Protein AF-A0AA35S3M1-F1 (afdb_monomer)

Structure (mmCIF, N/CA/C/O backbone):
data_AF-A0AA35S3M1-F1
#
_entry.id   AF-A0AA35S3M1-F1
#
loop_
_atom_site.group_PDB
_atom_site.id
_atom_site.type_symbol
_atom_site.label_atom_id
_atom_site.label_alt_id
_atom_site.label_comp_id
_atom_site.label_asym_id
_atom_site.label_entity_id
_atom_site.label_seq_id
_atom_site.pdbx_PDB_ins_code
_atom_site.Cartn_x
_atom_site.Cartn_y
_atom_site.Cartn_z
_atom_site.occupancy
_atom_site.B_iso_or_equiv
_atom_site.auth_seq_id
_atom_site.auth_comp_id
_atom_site.auth_asym_id
_atom_site.auth_atom_id
_atom_site.pdbx_PDB_model_num
ATOM 1 N N . SER A 1 1 ? 4.297 14.036 10.560 1.00 33.19 1 SER A N 1
ATOM 2 C CA . SER A 1 1 ? 2.896 13.603 10.754 1.00 33.19 1 SER A CA 1
ATOM 3 C C . SER A 1 1 ? 2.841 12.096 10.562 1.00 33.19 1 SER A C 1
ATOM 5 O O . SER A 1 1 ? 3.487 11.647 9.620 1.00 33.19 1 SER A O 1
ATOM 7 N N . PRO A 1 2 ? 2.230 11.291 11.452 1.00 41.12 2 PRO A N 1
ATOM 8 C CA . PRO A 1 2 ? 2.279 9.837 11.318 1.00 41.12 2 PRO A CA 1
ATOM 9 C C . PRO A 1 2 ? 1.368 9.364 10.171 1.00 41.12 2 PRO A C 1
ATOM 11 O O . PRO A 1 2 ? 0.464 10.105 9.782 1.00 41.12 2 PRO A O 1
ATOM 14 N N . PRO A 1 3 ? 1.633 8.170 9.617 1.00 51.25 3 PRO A N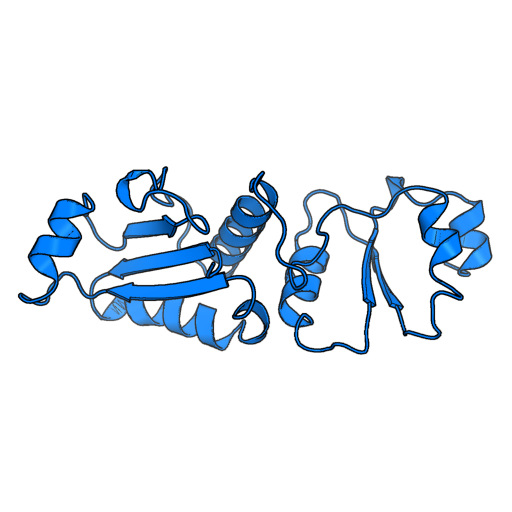 1
ATOM 15 C CA . PRO A 1 3 ? 1.020 7.699 8.385 1.00 51.25 3 PRO A CA 1
ATOM 16 C C . PRO A 1 3 ? -0.376 7.083 8.619 1.00 51.25 3 PRO A C 1
ATOM 18 O O . PRO A 1 3 ? -0.860 7.091 9.752 1.00 51.25 3 PRO A O 1
ATOM 21 N N . LEU A 1 4 ? -1.019 6.585 7.552 1.00 53.34 4 LEU A N 1
ATOM 22 C CA . LEU A 1 4 ? -2.375 6.022 7.567 1.00 53.34 4 LEU A CA 1
ATOM 23 C C . LEU A 1 4 ? -2.518 5.003 8.707 1.00 53.34 4 LEU A C 1
ATOM 25 O O . LEU A 1 4 ? -1.808 3.999 8.731 1.00 53.34 4 LEU A O 1
ATOM 29 N N . LEU A 1 5 ? -3.399 5.279 9.669 1.00 53.22 5 LEU A N 1
ATOM 30 C CA . LEU A 1 5 ? -3.690 4.359 10.766 1.00 53.22 5 LEU A CA 1
ATOM 31 C C . LEU A 1 5 ? -4.930 3.559 10.368 1.00 53.22 5 LEU A C 1
ATOM 33 O O . LEU A 1 5 ? -5.969 4.148 10.090 1.00 53.22 5 LEU A O 1
ATOM 37 N N . SER A 1 6 ? -4.839 2.236 10.305 1.00 53.03 6 SER A N 1
ATOM 38 C CA . SER A 1 6 ? -6.022 1.374 10.245 1.00 53.03 6 SER A CA 1
ATOM 39 C C . SER A 1 6 ? -6.307 0.888 11.659 1.00 53.03 6 SER A C 1
ATOM 41 O O . SER A 1 6 ? -5.460 0.221 12.257 1.00 53.03 6 SER A O 1
ATOM 43 N N . LEU A 1 7 ? -7.455 1.266 12.230 1.00 53.19 7 LEU A N 1
ATOM 44 C CA . LEU A 1 7 ? -7.898 0.729 13.517 1.00 53.19 7 LEU A CA 1
ATOM 45 C C . LEU A 1 7 ? -8.932 -0.368 13.292 1.00 53.19 7 LEU A C 1
ATOM 47 O O . LEU A 1 7 ? -9.955 -0.131 12.648 1.00 53.19 7 LEU A O 1
ATOM 51 N N . SER A 1 8 ? -8.690 -1.538 13.878 1.00 54.09 8 SER A N 1
ATOM 52 C CA . SER A 1 8 ? -9.717 -2.561 14.068 1.00 54.09 8 SER A CA 1
ATOM 53 C C . SER A 1 8 ? -10.300 -2.445 15.470 1.00 54.09 8 SER A C 1
ATOM 55 O O . SER A 1 8 ? -9.601 -2.601 16.473 1.00 54.09 8 SER A O 1
ATOM 57 N N . LEU A 1 9 ? -11.593 -2.153 15.539 1.00 57.59 9 LEU A N 1
ATOM 58 C CA . LEU A 1 9 ? -12.386 -2.112 16.762 1.00 57.59 9 LEU A CA 1
ATOM 59 C C . LEU A 1 9 ? -13.137 -3.453 16.836 1.00 57.59 9 LEU A C 1
ATOM 61 O O . LEU A 1 9 ? -14.126 -3.642 16.124 1.00 57.59 9 LEU A O 1
ATOM 65 N N . SER A 1 10 ? -12.632 -4.434 17.596 1.00 52.94 10 SER A N 1
ATOM 66 C CA . SER A 1 10 ? -13.141 -5.823 17.563 1.00 52.94 10 SER A CA 1
ATOM 67 C C . SER A 1 10 ? -13.071 -6.540 18.920 1.00 52.94 10 SER A C 1
ATOM 69 O O . SER A 1 10 ? -12.178 -6.216 19.703 1.00 52.94 10 SER A O 1
ATOM 71 N N . PRO A 1 11 ? -13.948 -7.529 19.203 1.00 51.00 11 PRO A N 1
ATOM 72 C CA . PRO A 1 11 ? -13.827 -8.402 20.365 1.00 51.00 11 PRO A CA 1
ATOM 73 C C . PRO A 1 11 ? -12.602 -9.330 20.235 1.00 51.00 11 PRO A C 1
ATOM 75 O O . PRO A 1 11 ? -12.107 -9.553 19.125 1.00 51.00 11 PRO A O 1
ATOM 78 N N . PRO A 1 12 ? -12.150 -9.945 21.344 1.00 48.75 12 PRO A N 1
ATOM 79 C CA . PRO A 1 12 ? -10.880 -10.674 21.433 1.00 48.75 12 PRO A CA 1
ATOM 80 C C . PRO A 1 12 ? -10.550 -11.679 20.304 1.00 48.75 12 PRO A C 1
ATOM 82 O O . PRO A 1 12 ? -9.390 -11.696 19.886 1.00 48.75 12 PRO A O 1
ATOM 85 N N . PRO A 1 13 ? -11.489 -12.478 19.742 1.00 53.31 13 PRO A N 1
ATOM 86 C CA . PRO A 1 13 ? -11.155 -13.470 18.712 1.00 53.31 13 PRO A CA 1
ATOM 87 C C . PRO A 1 13 ? -10.785 -12.867 17.345 1.00 53.31 13 PRO A C 1
ATOM 89 O O . PRO A 1 13 ? -10.103 -13.515 16.558 1.00 53.31 13 PRO A O 1
ATOM 92 N N . LEU A 1 14 ? -11.198 -11.628 17.056 1.00 52.47 14 LEU A N 1
ATOM 93 C CA . LEU A 1 14 ? -10.941 -10.944 15.777 1.00 52.47 14 LEU A CA 1
ATOM 94 C C . LEU A 1 14 ? -9.658 -10.095 15.804 1.00 52.47 14 LEU A C 1
ATOM 96 O O . LEU A 1 14 ? -9.237 -9.562 14.776 1.00 52.47 14 LEU A O 1
ATOM 100 N N . SER A 1 15 ? -8.984 -10.046 16.960 1.00 59.88 15 SER A N 1
ATOM 101 C CA . SER A 1 15 ? -7.623 -9.516 17.083 1.00 59.88 15 SER A CA 1
ATOM 102 C C . SER A 1 15 ? -6.605 -10.337 16.284 1.00 59.88 15 SER A C 1
ATOM 104 O O . SER A 1 15 ? -5.622 -9.778 15.804 1.00 59.88 15 SER A O 1
ATOM 106 N N . LEU A 1 16 ? -6.853 -11.639 16.084 1.00 57.97 16 LEU A N 1
ATOM 107 C CA . LEU A 1 16 ? -5.900 -12.569 15.474 1.00 57.97 16 LEU A CA 1
ATOM 108 C C . LEU A 1 16 ? -5.652 -12.293 13.989 1.00 57.97 16 LEU A C 1
ATOM 110 O O . LEU A 1 16 ? -4.503 -12.330 13.565 1.00 57.97 16 LEU A O 1
ATOM 114 N N . SER A 1 17 ? -6.681 -11.950 13.209 1.00 62.88 17 SER A N 1
ATOM 115 C CA . SER A 1 17 ? -6.514 -11.632 11.782 1.00 62.88 17 SER A CA 1
ATOM 116 C C . SER A 1 17 ? -5.722 -10.338 11.575 1.00 62.88 17 SER A C 1
ATOM 118 O O . SER A 1 17 ? -4.875 -10.262 10.690 1.00 62.88 17 SER A O 1
ATOM 120 N N . LEU A 1 18 ? -5.929 -9.328 12.431 1.00 64.31 18 LEU A N 1
ATOM 121 C CA . LEU A 1 18 ? -5.170 -8.076 12.345 1.00 64.31 18 LEU A CA 1
ATOM 122 C C . LEU A 1 18 ? -3.746 -8.214 12.899 1.00 64.31 18 LEU A C 1
ATOM 124 O O . LEU A 1 18 ? -2.816 -7.599 12.382 1.00 64.31 18 LEU A O 1
ATOM 128 N N . LEU A 1 19 ? -3.566 -9.035 13.938 1.00 65.81 19 LEU A N 1
ATOM 129 C CA . LEU A 1 19 ? -2.247 -9.442 14.421 1.00 65.81 19 LEU A CA 1
ATOM 130 C C . LEU A 1 19 ? -1.494 -10.206 13.333 1.00 65.81 19 LEU A C 1
ATOM 132 O O . LEU A 1 19 ? -0.317 -9.925 13.128 1.00 65.81 19 LEU A O 1
ATOM 136 N N . SER A 1 20 ? -2.165 -11.110 12.615 1.00 68.62 20 SER A N 1
ATOM 137 C CA . SER A 1 20 ? -1.604 -11.799 11.452 1.00 68.62 20 SER A CA 1
ATOM 138 C C . SER A 1 20 ? -1.172 -10.789 10.397 1.00 68.62 20 SER A C 1
ATOM 140 O O . SER A 1 20 ? -0.014 -10.802 10.011 1.00 68.62 20 SER A O 1
ATOM 142 N N . LEU A 1 21 ? -2.039 -9.847 10.015 1.00 71.75 21 LEU A N 1
ATOM 143 C CA . LEU A 1 21 ? -1.709 -8.792 9.052 1.00 71.75 21 LEU A CA 1
ATOM 144 C C . LEU A 1 21 ? -0.482 -7.964 9.487 1.00 71.75 21 LEU A C 1
ATOM 146 O O . LEU A 1 21 ? 0.417 -7.713 8.690 1.00 71.75 21 LEU A O 1
ATOM 150 N N . SER A 1 22 ? -0.401 -7.583 10.766 1.00 73.94 22 SER A N 1
ATOM 151 C CA . SER A 1 22 ? 0.757 -6.854 11.298 1.00 73.94 22 SER A CA 1
ATOM 152 C C . SER A 1 22 ? 2.045 -7.679 11.288 1.00 73.94 22 SER A C 1
ATOM 154 O O . SER A 1 22 ? 3.114 -7.106 11.093 1.00 73.94 22 SER A O 1
ATOM 156 N N . HIS A 1 23 ? 1.970 -8.988 11.537 1.00 76.88 23 HIS A N 1
ATOM 157 C CA . HIS A 1 23 ? 3.136 -9.875 11.492 1.00 76.88 23 HIS A CA 1
ATOM 158 C C . HIS A 1 23 ? 3.552 -10.206 10.057 1.00 76.88 23 HIS A C 1
ATOM 160 O O . HIS A 1 23 ? 4.741 -10.362 9.797 1.00 76.88 23 HIS A O 1
ATOM 166 N N . SER A 1 24 ? 2.594 -10.299 9.134 1.00 75.12 24 SER A N 1
ATOM 167 C CA . SER A 1 24 ? 2.832 -10.585 7.720 1.00 75.12 24 SER A CA 1
ATOM 168 C C . SER A 1 24 ? 3.493 -9.420 6.983 1.00 75.12 24 SER A C 1
ATOM 170 O O . SER A 1 24 ? 4.205 -9.661 6.015 1.00 75.12 24 SER A O 1
ATOM 172 N N . ASN A 1 25 ? 3.298 -8.173 7.433 1.00 78.81 25 ASN A N 1
ATOM 173 C CA . ASN A 1 25 ? 3.756 -6.978 6.714 1.00 78.81 25 ASN A CA 1
ATOM 174 C C . ASN A 1 25 ? 4.551 -5.992 7.594 1.00 78.81 25 ASN A C 1
ATOM 176 O O . ASN A 1 25 ? 4.175 -4.821 7.716 1.00 78.81 25 ASN A O 1
ATOM 180 N N . PRO A 1 26 ? 5.675 -6.414 8.204 1.00 77.31 26 PRO A N 1
ATOM 181 C CA . PRO A 1 26 ? 6.464 -5.540 9.073 1.00 77.31 26 PRO A CA 1
ATOM 182 C C . PRO A 1 26 ? 7.029 -4.315 8.330 1.00 77.31 26 PRO A C 1
ATOM 184 O O . PRO A 1 26 ? 7.081 -3.228 8.910 1.00 77.31 26 PRO A O 1
ATOM 187 N N . GLY A 1 27 ? 7.373 -4.459 7.042 1.00 83.81 27 GLY A N 1
ATOM 188 C CA . GLY A 1 27 ? 7.936 -3.385 6.209 1.00 83.81 27 GLY A CA 1
ATOM 189 C C . GLY A 1 27 ? 6.978 -2.218 5.942 1.00 83.81 27 GLY A C 1
ATOM 190 O O . GLY A 1 27 ? 7.406 -1.136 5.554 1.00 83.81 27 GLY A O 1
ATOM 191 N N . TRP A 1 28 ? 5.679 -2.383 6.215 1.00 87.81 28 TRP A N 1
ATOM 192 C CA . TRP A 1 28 ? 4.676 -1.350 5.943 1.00 87.81 28 TRP A CA 1
ATOM 193 C C . TRP A 1 28 ? 4.651 -0.259 7.018 1.00 87.81 28 TRP A C 1
ATOM 195 O O . TRP A 1 28 ? 4.160 0.836 6.759 1.00 87.81 28 TRP A O 1
ATOM 205 N N . SER A 1 29 ? 5.208 -0.520 8.208 1.00 84.25 29 SER A N 1
ATOM 206 C CA . SER A 1 29 ? 5.181 0.363 9.390 1.00 84.25 29 SER A CA 1
ATOM 207 C C . SER A 1 29 ? 5.532 1.847 9.139 1.00 84.25 29 SER A C 1
ATOM 209 O O . SER A 1 29 ? 4.895 2.732 9.731 1.00 84.25 29 SER A O 1
ATOM 211 N N . PRO A 1 30 ? 6.491 2.194 8.249 1.00 84.19 30 PRO A N 1
ATOM 212 C CA . PRO A 1 30 ? 6.795 3.591 7.932 1.00 84.19 30 PRO A CA 1
ATOM 213 C C . PRO A 1 30 ? 5.649 4.344 7.230 1.00 84.19 30 PRO A C 1
ATOM 215 O O . PRO A 1 30 ? 5.616 5.577 7.271 1.00 84.19 30 PRO A O 1
ATOM 218 N N . VAL A 1 31 ? 4.721 3.621 6.593 1.00 84.56 31 VAL A N 1
ATOM 219 C CA . VAL A 1 31 ? 3.670 4.136 5.689 1.00 84.56 31 VAL A CA 1
ATOM 220 C C . VAL A 1 31 ? 2.259 3.726 6.119 1.00 84.56 31 VAL A C 1
ATOM 222 O O . VAL A 1 31 ? 1.282 4.372 5.746 1.00 84.56 31 VAL A O 1
ATOM 225 N N . VAL A 1 32 ? 2.130 2.694 6.943 1.00 85.31 32 VAL A N 1
ATOM 226 C CA . VAL A 1 32 ? 0.864 2.201 7.475 1.00 85.31 32 VAL A CA 1
ATOM 227 C C . VAL A 1 32 ? 1.088 1.812 8.920 1.00 85.31 32 VAL A C 1
ATOM 229 O O . VAL A 1 32 ? 1.979 1.031 9.238 1.00 85.31 32 VAL A O 1
ATOM 232 N N . LYS A 1 33 ? 0.252 2.333 9.811 1.00 83.62 33 LYS A N 1
ATOM 233 C CA . LYS A 1 33 ? 0.181 1.856 11.188 1.00 83.62 33 LYS A CA 1
ATOM 234 C C . LYS A 1 33 ? -1.103 1.071 11.362 1.00 83.62 33 LYS A C 1
ATOM 236 O O . LYS A 1 33 ? -2.169 1.512 10.949 1.00 83.62 33 LYS A O 1
ATOM 241 N N . LEU A 1 34 ? -1.006 -0.082 11.999 1.00 82.25 34 LEU A N 1
ATOM 242 C CA . LEU A 1 34 ? -2.172 -0.843 12.421 1.00 82.25 34 LEU A CA 1
ATOM 243 C C . LEU A 1 34 ? -2.366 -0.620 13.918 1.00 82.25 34 LEU A C 1
ATOM 245 O O . LEU A 1 34 ? -1.399 -0.606 14.680 1.00 82.25 34 LEU A O 1
ATOM 249 N N . GLY A 1 35 ? -3.608 -0.429 14.341 1.00 80.19 35 GLY A N 1
ATOM 250 C CA . GLY A 1 35 ? -3.962 -0.387 15.752 1.00 80.19 35 GLY A CA 1
ATOM 251 C C . GLY A 1 35 ? -5.218 -1.196 16.031 1.00 80.19 35 GLY A C 1
ATOM 252 O O . GLY A 1 35 ? -6.052 -1.431 15.158 1.00 80.19 35 GLY A O 1
ATOM 253 N N . VAL A 1 36 ? -5.340 -1.643 17.275 1.00 81.75 36 VAL A N 1
ATOM 254 C CA . VAL A 1 36 ? -6.485 -2.416 17.754 1.00 81.75 36 VAL A CA 1
ATOM 255 C C . VAL A 1 36 ? -6.986 -1.772 19.030 1.00 81.75 36 VAL A C 1
ATOM 257 O O . VAL A 1 36 ? -6.198 -1.347 19.873 1.00 81.75 36 VAL A O 1
ATOM 260 N N . ILE A 1 37 ? -8.301 -1.712 19.172 1.00 81.38 37 ILE A N 1
ATOM 261 C CA . ILE A 1 37 ? -8.958 -1.240 20.385 1.00 81.38 37 ILE A CA 1
ATOM 262 C C . ILE A 1 37 ? -10.078 -2.215 20.739 1.00 81.38 37 ILE A C 1
ATOM 264 O O . ILE A 1 37 ? -10.970 -2.503 19.940 1.00 81.38 37 ILE A O 1
ATOM 268 N N . ASP A 1 38 ? -9.998 -2.753 21.952 1.00 82.94 38 ASP A N 1
ATOM 269 C CA . ASP A 1 38 ? -11.026 -3.623 22.506 1.00 82.94 38 ASP A CA 1
ATOM 270 C C . ASP A 1 38 ? -12.157 -2.761 23.062 1.00 82.94 38 ASP A C 1
ATOM 272 O O . ASP A 1 38 ? -12.030 -2.176 24.132 1.00 82.94 38 ASP A O 1
ATOM 276 N N . CYS A 1 39 ? -13.269 -2.673 22.344 1.00 84.00 39 CYS A N 1
ATOM 277 C CA . CYS A 1 39 ? -14.431 -1.886 22.757 1.00 84.00 39 CYS A CA 1
ATOM 278 C C . CYS A 1 39 ? -15.307 -2.563 23.822 1.00 84.00 39 CYS A C 1
ATOM 280 O O . CYS A 1 39 ? -16.270 -1.955 24.289 1.00 84.00 39 CYS A O 1
ATOM 282 N N . SER A 1 40 ? -15.000 -3.807 24.209 1.00 81.50 40 SER A N 1
ATOM 283 C CA . SER A 1 40 ? -15.684 -4.482 25.318 1.00 81.50 40 SER A CA 1
ATOM 284 C C . SER A 1 40 ? -15.160 -4.027 26.684 1.00 81.50 40 SER A C 1
ATOM 286 O O . SER A 1 40 ? -15.867 -4.119 27.692 1.00 81.50 40 SER A O 1
ATOM 288 N N . ALA A 1 41 ? -13.943 -3.477 26.729 1.00 84.19 41 ALA A N 1
ATOM 289 C CA . ALA A 1 41 ? -13.371 -2.928 27.944 1.00 84.19 41 ALA A CA 1
ATOM 290 C C . ALA A 1 41 ? -14.041 -1.596 28.326 1.00 84.19 41 ALA A C 1
ATOM 292 O O . ALA A 1 41 ? -14.227 -0.691 27.514 1.00 84.19 41 ALA A O 1
ATOM 293 N N . LYS A 1 42 ? -14.348 -1.431 29.620 1.00 86.31 42 LYS A N 1
ATOM 294 C CA . LYS A 1 42 ? -14.994 -0.210 30.149 1.00 86.31 42 LYS A CA 1
ATOM 295 C C . LYS A 1 42 ? -14.222 1.077 29.832 1.00 86.31 42 LYS A C 1
ATOM 297 O O . LYS A 1 42 ? -14.830 2.130 29.702 1.00 86.31 42 LYS A O 1
ATOM 302 N N . GLN A 1 43 ? -12.895 0.988 29.744 1.00 88.75 43 GLN A N 1
ATOM 303 C CA . GLN A 1 43 ? -11.988 2.129 29.568 1.00 88.75 43 GLN A CA 1
ATOM 304 C C . GLN A 1 43 ? -12.045 2.724 28.151 1.00 88.75 43 GLN A C 1
ATOM 306 O O . GLN A 1 43 ? -11.777 3.905 27.968 1.00 88.75 43 GLN A O 1
ATOM 311 N N . SER A 1 44 ? -12.395 1.912 27.157 1.00 85.94 44 SER A N 1
ATOM 312 C CA . SER A 1 44 ? -12.427 2.245 25.725 1.00 85.94 44 SER A CA 1
ATOM 313 C C . SER A 1 44 ? -13.849 2.369 25.178 1.00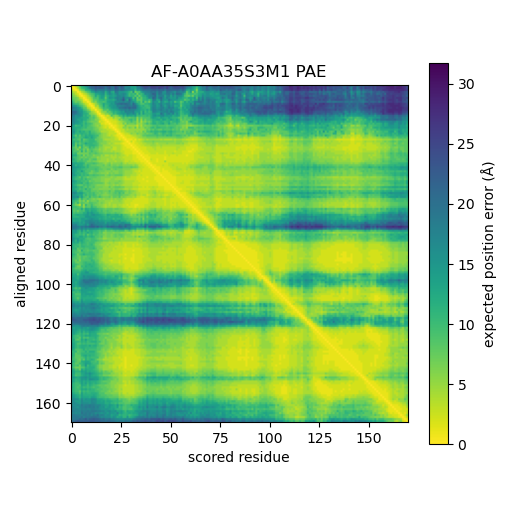 85.94 44 SER A C 1
ATOM 315 O O . SER A 1 44 ? -14.029 2.883 24.076 1.00 85.94 44 SER A O 1
ATOM 317 N N . TYR A 1 45 ? -14.862 1.943 25.939 1.00 84.81 45 TYR A N 1
ATOM 318 C CA . TYR A 1 45 ? -16.266 1.961 25.528 1.00 84.81 45 TYR A CA 1
ATOM 319 C C . TYR A 1 45 ? -16.748 3.344 25.058 1.00 84.81 45 TYR A C 1
ATOM 321 O O . TYR A 1 45 ? -17.393 3.451 24.011 1.00 84.81 45 TYR A O 1
ATOM 329 N N . SER A 1 46 ? -16.415 4.412 25.797 1.00 89.00 46 SER A N 1
ATOM 330 C CA . SER A 1 46 ? -16.785 5.783 25.418 1.00 89.00 46 SER A CA 1
ATOM 331 C C . SER A 1 46 ? -16.152 6.178 24.088 1.00 89.00 46 SER A C 1
ATOM 333 O O . SER A 1 46 ? -16.855 6.627 23.192 1.00 89.00 46 SER A O 1
ATOM 335 N N . THR A 1 47 ? -14.858 5.896 23.910 1.00 87.38 47 THR A N 1
ATOM 336 C CA . THR A 1 47 ? -14.146 6.133 22.650 1.00 87.38 47 THR A CA 1
ATOM 337 C C . THR A 1 47 ? -14.814 5.385 21.499 1.00 87.38 47 THR A C 1
ATOM 339 O O . THR A 1 47 ? -15.103 5.972 20.467 1.00 87.38 47 THR A O 1
ATOM 342 N N . CYS A 1 48 ? -15.132 4.102 21.654 1.00 86.12 48 CYS A N 1
ATOM 343 C CA . CYS A 1 48 ? -15.785 3.348 20.583 1.00 86.12 48 CYS A CA 1
ATOM 344 C C . CYS A 1 48 ? -17.173 3.903 20.226 1.00 86.12 48 CYS A C 1
ATOM 346 O O . CYS A 1 48 ? -17.536 3.939 19.051 1.00 86.12 48 CYS A O 1
ATOM 348 N N . THR A 1 49 ? -17.917 4.391 21.220 1.00 85.69 49 THR A N 1
ATOM 349 C CA . THR A 1 49 ? -19.213 5.051 21.011 1.00 85.69 49 THR A CA 1
ATOM 350 C C . THR A 1 49 ? -19.049 6.378 20.262 1.00 85.69 49 THR A C 1
ATOM 352 O O . THR A 1 49 ? -19.750 6.608 19.280 1.00 85.69 49 THR A O 1
ATOM 355 N N . ASP A 1 50 ? -18.082 7.211 20.659 1.00 87.00 50 ASP A N 1
ATOM 356 C CA . ASP A 1 50 ? -17.789 8.507 20.025 1.00 87.00 50 ASP A CA 1
ATOM 357 C C . ASP A 1 50 ? -17.354 8.362 18.559 1.00 87.00 50 ASP A C 1
ATOM 359 O O . ASP A 1 50 ? -17.609 9.240 17.735 1.00 87.00 50 ASP A O 1
ATOM 363 N N . TYR A 1 51 ? -16.712 7.239 18.227 1.00 82.88 51 TYR A N 1
ATOM 364 C CA . TYR A 1 51 ? -16.309 6.878 16.866 1.00 82.88 51 TYR A CA 1
ATOM 365 C C . TYR A 1 51 ? -17.378 6.059 16.111 1.00 82.88 51 TYR A C 1
ATOM 367 O O . TYR A 1 51 ? -17.110 5.553 15.018 1.00 82.88 51 TYR A O 1
ATOM 375 N N . GLY A 1 52 ? -18.596 5.941 16.653 1.00 83.50 52 GLY A N 1
ATOM 376 C CA . GLY A 1 52 ? -19.747 5.340 15.971 1.00 83.50 52 GLY A CA 1
ATOM 377 C C . GLY A 1 52 ? -19.638 3.830 15.750 1.00 83.50 52 GLY A C 1
ATOM 378 O O . GLY A 1 52 ? -20.101 3.315 14.731 1.00 83.50 52 GLY A O 1
ATOM 379 N N . VAL A 1 53 ? -18.990 3.101 16.661 1.00 83.88 53 VAL A N 1
ATOM 380 C CA . VAL A 1 53 ? -18.912 1.638 16.584 1.00 83.88 53 VAL A CA 1
ATOM 381 C C . VAL A 1 53 ? -20.212 1.021 17.089 1.00 83.88 53 VAL A C 1
ATOM 383 O O . VAL A 1 53 ? -20.462 0.956 18.290 1.00 83.88 53 VAL A O 1
ATOM 386 N N . HIS A 1 54 ? -21.031 0.534 16.158 1.00 80.75 54 HIS A N 1
ATOM 387 C CA . HIS A 1 54 ? -22.320 -0.109 16.452 1.00 80.75 54 HIS A CA 1
ATOM 388 C C . HIS A 1 54 ? -22.310 -1.633 16.265 1.00 80.75 54 HIS A C 1
ATOM 390 O O . HIS A 1 54 ? -23.287 -2.307 16.576 1.00 80.75 54 HIS A O 1
ATOM 396 N N . GLY A 1 55 ? -21.210 -2.186 15.758 1.00 76.44 55 GLY A N 1
ATOM 397 C CA . GLY A 1 55 ? -21.050 -3.612 15.507 1.00 76.44 55 GLY A CA 1
ATOM 398 C C . GLY A 1 55 ? -19.582 -3.981 15.364 1.00 76.44 55 GLY A C 1
ATOM 399 O O . GLY A 1 55 ? -18.726 -3.123 15.134 1.00 76.44 55 GLY A O 1
ATOM 400 N N . TYR A 1 56 ? -19.284 -5.268 15.512 1.00 74.56 56 TYR A N 1
ATOM 401 C CA . TYR A 1 56 ? -17.913 -5.753 15.506 1.00 74.56 56 TYR A CA 1
ATOM 402 C C . TYR A 1 56 ? -17.659 -6.837 14.450 1.00 74.56 56 TYR A C 1
ATOM 404 O O . TYR A 1 56 ? -18.548 -7.646 14.190 1.00 74.56 56 TYR A O 1
ATOM 412 N N . PRO A 1 57 ? -16.424 -6.925 13.917 1.00 77.25 57 PRO A N 1
ATOM 413 C CA . PRO A 1 57 ? -15.405 -5.872 13.947 1.00 77.25 57 PRO A CA 1
ATOM 414 C C . PRO A 1 57 ? -15.819 -4.655 13.116 1.00 77.25 57 PRO A C 1
ATOM 416 O O . PRO A 1 57 ? -16.441 -4.804 12.065 1.00 77.25 57 PRO A O 1
ATOM 419 N N . THR A 1 58 ? -15.377 -3.469 13.513 1.00 78.62 58 THR A N 1
ATOM 420 C CA . THR A 1 58 ? -15.386 -2.278 12.653 1.00 78.62 58 THR A CA 1
ATOM 421 C C . THR A 1 58 ? -13.946 -1.923 12.305 1.00 78.62 58 THR A C 1
ATOM 423 O O . THR A 1 58 ? -13.127 -1.749 13.202 1.00 78.62 58 THR A O 1
ATOM 426 N N . MET A 1 59 ? -13.623 -1.842 11.014 1.00 81.25 59 MET A N 1
ATOM 427 C CA . MET A 1 59 ? -12.314 -1.388 10.536 1.00 81.25 59 MET A CA 1
ATOM 428 C C . MET A 1 59 ? -12.441 0.027 9.986 1.00 81.25 59 MET A C 1
ATOM 430 O O . MET A 1 59 ? -13.411 0.325 9.289 1.00 81.25 59 MET A O 1
ATOM 434 N N . ARG A 1 60 ? -11.479 0.899 10.290 1.00 81.56 60 ARG A N 1
ATOM 435 C CA . ARG A 1 60 ? -11.520 2.300 9.861 1.00 81.56 60 ARG A CA 1
ATOM 436 C C . ARG A 1 60 ? -10.137 2.818 9.488 1.00 81.56 60 ARG A C 1
ATOM 438 O O . ARG A 1 60 ? -9.168 2.563 10.201 1.00 81.56 60 ARG A O 1
ATOM 445 N N . PHE A 1 61 ? -10.083 3.591 8.405 1.00 81.31 61 PHE A N 1
ATOM 446 C CA . PHE A 1 61 ? -8.871 4.246 7.920 1.00 81.31 61 PHE A CA 1
ATOM 447 C C . PHE A 1 61 ? -8.800 5.702 8.372 1.00 81.31 61 PHE A C 1
ATOM 449 O O . PHE A 1 61 ? -9.684 6.504 8.073 1.00 81.31 61 PHE A O 1
ATOM 456 N N . PHE A 1 62 ? -7.701 6.062 9.022 1.00 81.81 62 PHE A N 1
ATOM 457 C CA . PHE A 1 62 ? -7.391 7.422 9.440 1.00 81.81 62 PHE A CA 1
ATOM 458 C C . PHE A 1 62 ? -6.281 7.973 8.563 1.00 81.81 62 PHE A C 1
ATOM 460 O O . PHE A 1 62 ? -5.200 7.391 8.474 1.00 81.81 62 PHE A O 1
ATOM 467 N N . GLN A 1 63 ? -6.547 9.099 7.913 1.00 76.06 63 GLN A N 1
ATOM 468 C CA . GLN A 1 63 ? -5.566 9.75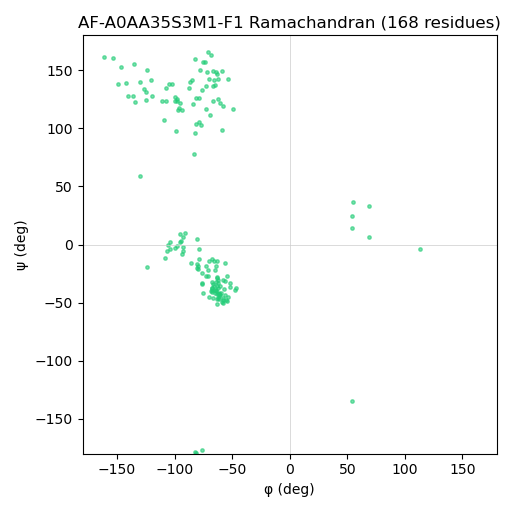1 7.058 1.00 76.06 63 GLN A CA 1
ATOM 469 C C . GLN A 1 63 ? -4.520 10.531 7.874 1.00 76.06 63 GLN A C 1
ATOM 471 O O . GLN A 1 63 ? -4.841 11.054 8.946 1.00 76.06 63 GLN A O 1
ATOM 476 N N . PRO A 1 64 ? -3.279 10.665 7.369 1.00 73.75 64 PRO A N 1
ATOM 477 C CA . PRO A 1 64 ? -2.237 11.452 8.020 1.00 73.75 64 PRO A CA 1
ATOM 478 C C . PRO A 1 64 ? -2.671 12.909 8.205 1.00 73.75 64 PRO A C 1
ATOM 480 O O . PRO A 1 64 ? -2.919 13.616 7.236 1.00 73.75 64 PRO A O 1
ATOM 483 N N . GLY A 1 65 ? -2.740 13.384 9.450 1.00 71.75 65 GLY A N 1
ATOM 484 C CA . GLY A 1 65 ? -3.105 14.778 9.742 1.00 71.75 65 GLY A CA 1
ATOM 485 C C . GLY A 1 65 ? -4.561 15.153 9.432 1.00 71.75 65 GLY A C 1
ATOM 486 O O . GLY A 1 65 ? -4.905 16.325 9.556 1.00 71.75 65 GLY A O 1
ATOM 487 N N . GLY A 1 66 ? -5.404 14.187 9.052 1.00 69.50 66 GLY A N 1
ATOM 488 C CA . GLY A 1 66 ? -6.844 14.391 8.912 1.00 69.50 66 GLY A CA 1
ATOM 489 C C . GLY A 1 66 ? -7.543 14.450 10.271 1.00 69.50 66 GLY A C 1
ATOM 490 O O . GLY A 1 66 ? -7.043 13.907 11.259 1.00 69.50 66 GLY A O 1
ATOM 491 N N . ASP A 1 67 ? -8.714 15.088 10.318 1.00 72.19 67 ASP A N 1
ATOM 492 C CA . ASP A 1 67 ? -9.590 15.021 11.490 1.00 72.19 67 ASP A CA 1
ATOM 493 C C . ASP A 1 67 ? -9.994 13.551 11.729 1.00 72.19 67 ASP A C 1
ATOM 495 O O . ASP A 1 67 ? -10.584 12.936 10.833 1.00 72.19 67 ASP A O 1
ATOM 499 N N . PRO A 1 68 ? -9.714 12.968 12.912 1.00 66.94 68 PRO A N 1
ATOM 500 C CA . PRO A 1 68 ? -10.117 11.603 13.242 1.00 66.94 68 PRO A CA 1
ATOM 501 C C . PRO A 1 68 ? -11.618 11.341 13.074 1.00 66.94 68 PRO A C 1
ATOM 503 O O . PRO A 1 68 ? -12.010 10.211 12.792 1.00 66.94 68 PRO A O 1
ATOM 506 N N . LYS A 1 69 ? -12.462 12.371 13.209 1.00 63.91 69 LYS A N 1
ATOM 507 C CA . LYS A 1 69 ? -13.916 12.276 13.006 1.00 63.91 69 LYS A CA 1
ATOM 508 C C . LYS A 1 69 ? -14.328 12.330 11.532 1.00 63.91 69 LYS A C 1
ATOM 510 O O . LYS A 1 69 ? -15.432 11.914 11.202 1.00 63.91 69 LYS A O 1
ATOM 515 N N . SER A 1 70 ? -13.430 12.783 10.657 1.00 62.50 70 SER A N 1
ATOM 516 C CA . SER A 1 70 ? -13.563 12.764 9.193 1.00 62.50 70 SER A CA 1
ATOM 517 C C . SER A 1 70 ? -12.947 11.503 8.564 1.00 62.50 70 SER A C 1
ATOM 519 O O . SER A 1 70 ? -12.855 11.386 7.341 1.00 62.50 70 SER A O 1
ATOM 521 N N . ALA A 1 71 ? -12.506 10.533 9.379 1.00 61.47 71 ALA A N 1
ATOM 522 C CA . ALA A 1 71 ? -12.129 9.203 8.908 1.00 61.47 71 ALA A CA 1
ATOM 523 C C . ALA A 1 71 ? -13.342 8.573 8.214 1.00 61.47 71 ALA A C 1
ATOM 525 O O . ALA A 1 71 ? -14.285 8.119 8.862 1.00 61.47 71 ALA A O 1
ATOM 526 N N . THR A 1 72 ? -13.332 8.669 6.890 1.00 57.88 72 THR A N 1
ATOM 527 C CA . THR A 1 72 ? -14.540 8.981 6.120 1.00 57.88 72 THR A CA 1
ATOM 528 C C . THR A 1 72 ? -15.434 7.777 5.901 1.00 57.88 72 THR A C 1
ATOM 530 O O . THR A 1 72 ? -16.623 7.973 5.728 1.00 57.88 72 THR A O 1
ATOM 533 N N . ASP A 1 73 ? -14.915 6.552 6.020 1.00 66.00 73 ASP A N 1
ATOM 534 C CA . ASP A 1 73 ? -15.705 5.346 5.792 1.00 66.00 73 ASP A CA 1
ATOM 535 C C . ASP A 1 73 ? -15.225 4.186 6.662 1.00 66.00 73 ASP A C 1
ATOM 537 O O . ASP A 1 73 ? -14.022 3.937 6.820 1.00 66.00 73 ASP A O 1
ATOM 541 N N . ASN A 1 74 ? -16.190 3.453 7.215 1.00 74.19 74 ASN A N 1
ATOM 542 C CA . ASN A 1 74 ? -15.916 2.118 7.716 1.00 74.19 74 ASN A CA 1
ATOM 543 C C . ASN A 1 74 ? -15.522 1.244 6.521 1.00 74.19 74 ASN A C 1
ATOM 5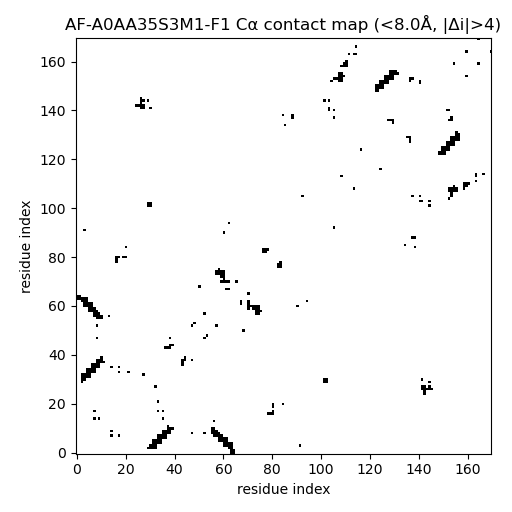45 O O . ASN A 1 74 ? -16.133 1.298 5.455 1.00 74.19 74 ASN A O 1
ATOM 549 N N . TYR A 1 75 ? -14.503 0.414 6.692 1.00 79.94 75 TYR A N 1
ATOM 550 C CA . TYR A 1 75 ? -14.200 -0.603 5.705 1.00 79.94 75 TYR A CA 1
ATOM 551 C C . TYR A 1 75 ? -15.264 -1.703 5.783 1.00 79.94 75 TYR A C 1
ATOM 553 O O . TYR A 1 75 ? -15.419 -2.372 6.809 1.00 79.94 75 TYR A O 1
ATOM 561 N N . HIS A 1 76 ? -16.005 -1.857 4.689 1.00 80.75 76 HIS A N 1
ATOM 562 C CA . HIS A 1 76 ? -17.115 -2.801 4.550 1.00 80.75 76 HIS A CA 1
ATOM 563 C C . HIS A 1 76 ? -16.760 -4.048 3.726 1.00 80.75 76 HIS A C 1
ATOM 565 O O . HIS A 1 76 ? -17.629 -4.885 3.492 1.00 80.75 76 HIS A O 1
ATOM 571 N N . GLY A 1 77 ? -15.511 -4.166 3.267 1.00 79.56 77 GLY A N 1
ATOM 572 C CA . GLY A 1 77 ? -15.058 -5.315 2.491 1.00 79.56 77 GLY A CA 1
ATOM 573 C C . GLY A 1 77 ? -14.818 -6.566 3.339 1.00 79.56 77 GLY A C 1
ATOM 574 O O . GLY A 1 77 ? -15.044 -6.597 4.553 1.00 79.56 77 GLY A O 1
ATOM 575 N N . SER A 1 78 ? -14.343 -7.610 2.666 1.00 81.50 78 SER A N 1
ATOM 576 C CA . SER A 1 78 ? -13.969 -8.885 3.277 1.00 81.50 78 SER A CA 1
ATOM 577 C C . SER A 1 78 ? -12.881 -8.713 4.342 1.00 81.50 78 SER A C 1
ATOM 579 O O . SER A 1 78 ? -12.056 -7.802 4.282 1.00 81.50 78 SER A O 1
ATOM 581 N N . ARG A 1 79 ? -12.905 -9.585 5.353 1.00 77.81 79 ARG A N 1
ATOM 582 C CA . ARG A 1 79 ? -11.978 -9.550 6.495 1.00 77.81 79 ARG A CA 1
ATOM 583 C C . ARG A 1 79 ? -10.763 -10.454 6.305 1.00 77.81 79 ARG A C 1
ATOM 585 O O . ARG A 1 79 ? -9.962 -10.562 7.232 1.00 77.81 79 ARG A O 1
ATOM 592 N N . GLU A 1 80 ? -10.655 -11.093 5.146 1.00 81.25 80 GLU A N 1
ATOM 593 C CA . GLU A 1 80 ? -9.469 -11.850 4.772 1.00 81.25 80 GLU A CA 1
ATOM 594 C C . GLU A 1 80 ? -8.263 -10.913 4.647 1.00 81.25 80 GLU A C 1
ATOM 596 O O . GLU A 1 80 ? -8.393 -9.725 4.330 1.00 81.25 80 GLU A O 1
ATOM 601 N N . VAL A 1 81 ? -7.080 -11.439 4.959 1.00 81.31 81 VAL A N 1
ATOM 602 C CA . VAL A 1 81 ? -5.849 -10.645 5.073 1.00 81.31 81 VAL A CA 1
ATOM 603 C C . VAL A 1 81 ? -5.530 -9.958 3.746 1.00 81.31 81 VAL A C 1
ATOM 605 O O . VAL A 1 81 ? -5.219 -8.767 3.729 1.00 81.31 81 VAL A O 1
ATOM 608 N N . GLU A 1 82 ? -5.670 -10.682 2.640 1.00 85.06 82 GLU A N 1
ATOM 609 C CA . GLU A 1 82 ? -5.406 -10.212 1.283 1.00 85.06 82 GLU A CA 1
ATOM 610 C C . GLU A 1 82 ? -6.319 -9.042 0.894 1.00 85.06 82 GLU A C 1
ATOM 612 O O . GLU A 1 82 ? -5.829 -8.011 0.429 1.00 85.06 82 GLU A O 1
ATOM 617 N N . ASP A 1 83 ? -7.622 -9.149 1.158 1.00 85.94 83 ASP A N 1
ATOM 618 C CA . ASP A 1 83 ? -8.591 -8.095 0.836 1.00 85.94 83 ASP A CA 1
ATOM 619 C C . ASP A 1 83 ? -8.312 -6.816 1.639 1.00 85.94 83 ASP A C 1
ATOM 621 O O . ASP A 1 83 ? -8.375 -5.697 1.120 1.00 85.94 83 ASP A O 1
ATOM 625 N N . VAL A 1 84 ? -7.936 -6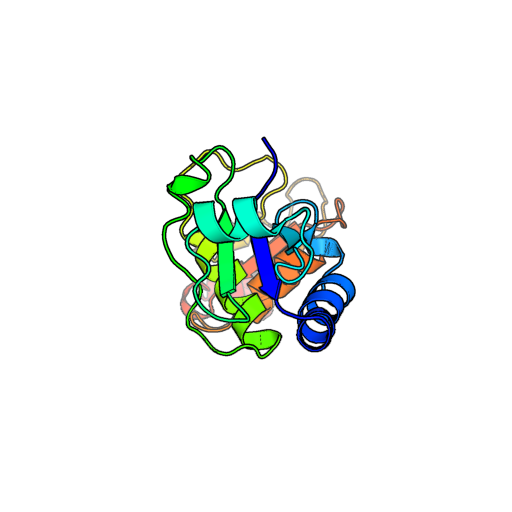.966 2.914 1.00 84.56 84 VAL A N 1
ATOM 626 C CA . VAL A 1 84 ? -7.574 -5.832 3.773 1.00 84.56 84 VAL A CA 1
ATOM 627 C C . VAL A 1 84 ? -6.275 -5.169 3.301 1.00 84.56 84 VAL A C 1
ATOM 629 O O . VAL A 1 84 ? -6.196 -3.938 3.284 1.00 84.56 84 VAL A O 1
ATOM 632 N N . GLN A 1 85 ? -5.267 -5.943 2.887 1.00 87.75 85 GLN A N 1
ATOM 633 C CA . GLN A 1 85 ? -4.031 -5.411 2.295 1.00 87.75 85 GLN A CA 1
ATOM 634 C C . GLN A 1 85 ? -4.321 -4.569 1.049 1.00 87.75 85 GLN A C 1
ATOM 636 O O . GLN A 1 85 ? -3.792 -3.467 0.900 1.00 87.75 85 GLN A O 1
ATOM 641 N N . GLU A 1 86 ? -5.172 -5.067 0.157 1.00 90.94 86 GLU A N 1
ATOM 642 C CA . GLU A 1 86 ? -5.524 -4.376 -1.085 1.00 90.94 86 GLU A CA 1
ATOM 643 C C . GLU A 1 86 ? -6.330 -3.107 -0.813 1.00 90.94 86 GLU A C 1
ATOM 645 O O . GLU A 1 86 ? -6.054 -2.055 -1.397 1.00 90.94 86 GLU A O 1
ATOM 650 N N . ALA A 1 87 ? -7.243 -3.154 0.159 1.00 87.81 87 ALA A N 1
ATOM 651 C CA . ALA A 1 87 ? -7.964 -1.979 0.631 1.00 87.81 87 ALA A CA 1
ATOM 652 C C . ALA A 1 87 ? -7.027 -0.907 1.215 1.00 87.81 87 ALA A C 1
ATOM 654 O O . ALA A 1 87 ? -7.187 0.278 0.910 1.00 87.81 87 ALA A O 1
ATOM 655 N N . ILE A 1 88 ? -6.020 -1.307 2.005 1.00 87.38 88 ILE A N 1
ATOM 656 C CA . ILE A 1 88 ? -4.976 -0.401 2.514 1.00 87.38 88 ILE A CA 1
ATOM 657 C C . ILE A 1 88 ? -4.228 0.254 1.346 1.00 87.38 88 ILE A C 1
ATOM 659 O O . ILE A 1 88 ? -4.090 1.477 1.317 1.00 87.38 88 ILE A O 1
ATOM 663 N N . ILE A 1 89 ? -3.776 -0.536 0.369 1.00 89.88 89 ILE A N 1
ATOM 664 C CA . ILE A 1 89 ? -3.033 -0.044 -0.800 1.00 89.88 89 ILE A CA 1
ATOM 665 C C . ILE A 1 89 ? -3.876 0.935 -1.626 1.00 89.88 89 ILE A C 1
ATOM 667 O O . ILE A 1 89 ? -3.382 1.979 -2.052 1.00 89.88 89 ILE A O 1
ATOM 671 N N . ASN A 1 90 ? -5.158 0.647 -1.833 1.00 89.25 90 ASN A N 1
ATOM 672 C CA . ASN A 1 90 ? -6.063 1.559 -2.531 1.00 89.25 90 ASN A CA 1
ATOM 673 C C . ASN A 1 90 ? -6.237 2.875 -1.766 1.00 89.25 90 ASN A C 1
ATOM 675 O O . ASN A 1 90 ? -6.167 3.949 -2.364 1.00 89.25 90 ASN A O 1
ATOM 679 N N . ARG A 1 91 ? -6.383 2.812 -0.437 1.00 85.75 91 ARG A N 1
ATOM 680 C CA . ARG A 1 91 ? -6.506 4.015 0.396 1.00 85.75 91 ARG A CA 1
ATOM 681 C C . ARG A 1 91 ? -5.228 4.854 0.416 1.00 85.75 91 ARG A C 1
ATOM 683 O O . ARG A 1 91 ? -5.315 6.077 0.489 1.00 85.75 91 ARG A O 1
ATOM 690 N N . LEU A 1 92 ? -4.057 4.221 0.348 1.00 85.31 92 LEU A N 1
ATOM 691 C CA . LEU A 1 92 ? -2.777 4.920 0.206 1.00 85.31 92 LEU A CA 1
ATOM 692 C C . LEU A 1 92 ? -2.687 5.675 -1.125 1.00 85.31 92 LEU A C 1
ATOM 694 O O . LEU A 1 92 ? -2.187 6.794 -1.158 1.00 85.31 92 LEU A O 1
ATOM 698 N N . GLN A 1 93 ? -3.186 5.085 -2.212 1.00 84.94 93 GLN A N 1
ATOM 699 C CA . GLN A 1 93 ? -3.145 5.692 -3.546 1.00 84.94 93 GLN A CA 1
ATOM 700 C C . GLN A 1 93 ? -4.174 6.810 -3.741 1.00 84.94 93 GLN A C 1
ATOM 702 O O . GLN A 1 93 ? -3.949 7.696 -4.557 1.00 84.94 93 GLN A O 1
ATOM 707 N N . SER A 1 94 ? -5.276 6.804 -2.988 1.00 82.50 94 SER A N 1
ATOM 708 C CA . SER A 1 94 ? -6.271 7.882 -3.016 1.00 82.50 94 SER A CA 1
ATOM 709 C C . SER A 1 94 ? -5.873 9.101 -2.170 1.00 82.50 94 SER A C 1
ATOM 711 O O . SER A 1 94 ? -6.699 9.979 -1.931 1.00 82.50 94 SER A O 1
ATOM 713 N N . TRP A 1 95 ? -4.667 9.119 -1.597 1.00 78.75 95 TRP A N 1
ATOM 714 C CA . TRP A 1 95 ? -4.193 10.227 -0.776 1.00 78.75 95 TRP A CA 1
ATOM 715 C C . TRP A 1 95 ? -3.665 11.367 -1.647 1.00 78.75 95 TRP A C 1
ATOM 717 O O . TRP A 1 95 ? -2.751 11.176 -2.444 1.00 78.75 95 TRP A O 1
ATOM 727 N N . GLU A 1 96 ? -4.198 12.568 -1.430 1.00 74.75 96 GLU A N 1
ATOM 728 C CA . GLU A 1 96 ? -3.840 13.774 -2.194 1.00 74.75 96 GLU A CA 1
ATOM 729 C C . GLU A 1 96 ? -2.950 14.758 -1.410 1.00 74.75 96 GLU A C 1
ATOM 731 O O . GLU A 1 96 ? -2.584 15.818 -1.914 1.00 74.75 96 GLU A O 1
ATOM 736 N N . GLY A 1 97 ? -2.600 14.447 -0.158 1.00 70.88 97 GLY A N 1
ATOM 737 C CA . GLY A 1 97 ? -1.737 15.306 0.655 1.00 70.88 97 GLY A CA 1
ATOM 738 C C . GLY A 1 97 ? -0.241 15.129 0.357 1.00 70.88 97 GLY A C 1
ATOM 739 O O . GLY A 1 97 ? 0.149 14.312 -0.478 1.00 70.88 97 GLY A O 1
ATOM 740 N N . PRO A 1 98 ? 0.645 15.857 1.064 1.00 69.88 98 PRO A N 1
ATOM 741 C CA . PRO A 1 98 ? 2.079 15.775 0.819 1.00 69.88 98 PRO A CA 1
ATOM 742 C C . PRO A 1 98 ? 2.598 14.358 1.088 1.00 69.88 98 PRO A C 1
ATOM 744 O O . PRO A 1 98 ? 2.421 13.814 2.182 1.00 69.88 98 PRO A O 1
ATOM 747 N N . PHE A 1 99 ? 3.261 13.774 0.091 1.00 66.38 99 PHE A N 1
ATOM 748 C CA . PHE A 1 99 ? 3.952 12.498 0.231 1.00 66.38 99 PHE A CA 1
ATOM 749 C C . PHE A 1 99 ? 5.128 12.669 1.197 1.00 66.38 99 PHE A C 1
ATOM 751 O O . PHE A 1 99 ? 6.003 13.514 0.997 1.00 66.38 99 PHE A O 1
ATOM 758 N N . ALA A 1 100 ? 5.159 11.874 2.268 1.00 67.50 100 ALA A N 1
ATOM 759 C CA . ALA A 1 100 ? 6.353 11.795 3.099 1.00 67.50 100 ALA A CA 1
ATOM 760 C C . ALA A 1 100 ? 7.503 11.222 2.257 1.00 67.50 100 ALA A C 1
ATOM 762 O O . ALA A 1 100 ? 7.277 10.335 1.442 1.00 67.50 100 ALA A O 1
ATOM 763 N N . ALA A 1 101 ? 8.744 11.652 2.502 1.00 66.38 101 ALA A N 1
ATOM 764 C CA . ALA A 1 101 ? 9.915 11.219 1.724 1.00 66.38 101 ALA A CA 1
ATOM 765 C C . ALA A 1 101 ? 10.138 9.690 1.673 1.00 66.38 101 ALA A C 1
ATOM 767 O O . ALA A 1 101 ? 10.914 9.212 0.857 1.00 66.38 101 ALA A O 1
ATOM 768 N N . LYS A 1 102 ? 9.487 8.926 2.561 1.00 72.62 102 LYS A N 1
ATOM 769 C CA . LYS A 1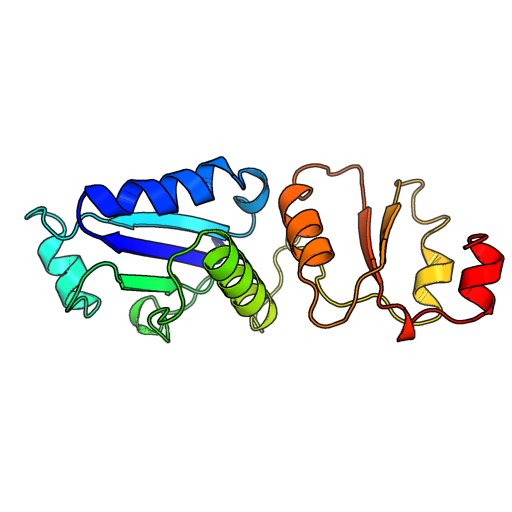 102 ? 9.557 7.460 2.626 1.00 72.62 102 LYS A CA 1
ATOM 770 C C . LYS A 1 102 ? 8.386 6.746 1.939 1.00 72.62 102 LYS A C 1
ATOM 772 O O . LYS A 1 102 ? 8.330 5.525 1.996 1.00 72.62 102 LYS A O 1
ATO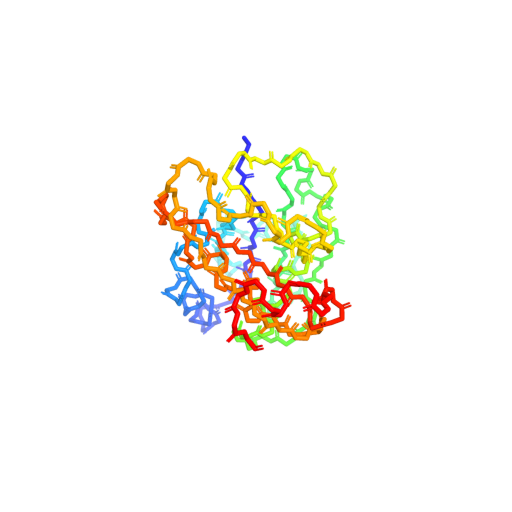M 777 N N . TRP A 1 103 ? 7.412 7.466 1.381 1.00 81.00 103 TRP A N 1
ATOM 778 C CA . TRP A 1 103 ? 6.297 6.832 0.676 1.00 81.00 103 TRP A CA 1
ATOM 779 C C . TRP A 1 103 ? 6.751 6.360 -0.707 1.00 81.00 103 TRP A C 1
ATOM 781 O O . TRP A 1 103 ? 7.379 7.138 -1.427 1.00 81.00 103 TRP A O 1
ATOM 791 N N . PRO A 1 104 ? 6.430 5.117 -1.096 1.00 81.44 104 PRO A N 1
ATOM 792 C CA . PRO A 1 104 ? 6.761 4.633 -2.424 1.00 81.44 104 PRO A CA 1
ATOM 793 C C . PRO A 1 104 ? 5.859 5.303 -3.467 1.00 81.44 104 PRO A C 1
ATOM 795 O O . PRO A 1 104 ? 4.690 5.610 -3.216 1.00 81.44 104 PRO A O 1
ATOM 798 N N . HIS A 1 105 ? 6.394 5.499 -4.669 1.00 82.69 105 HIS A N 1
ATOM 799 C CA . HIS A 1 105 ? 5.619 5.968 -5.812 1.00 82.69 105 HIS A CA 1
ATOM 800 C C . HIS A 1 105 ? 4.893 4.782 -6.455 1.00 82.69 105 HIS A C 1
ATOM 802 O O . HIS A 1 105 ? 5.470 4.074 -7.269 1.00 82.69 105 HIS A O 1
ATOM 808 N N . PHE A 1 106 ? 3.627 4.558 -6.093 1.00 87.94 106 PHE A N 1
ATOM 809 C CA . PHE A 1 106 ? 2.841 3.412 -6.582 1.00 87.94 106 PHE A CA 1
ATOM 810 C C . PHE A 1 106 ? 2.446 3.472 -8.065 1.00 87.94 106 PHE A C 1
ATOM 812 O O . PHE A 1 106 ? 1.987 2.467 -8.618 1.00 87.94 106 PHE A O 1
ATOM 819 N N . GLN A 1 107 ? 2.575 4.643 -8.696 1.00 88.88 107 GLN A N 1
ATOM 820 C CA . GLN A 1 107 ? 2.218 4.812 -10.100 1.00 88.88 107 GLN A CA 1
ATOM 821 C C . GLN A 1 107 ? 3.163 3.999 -10.987 1.00 88.88 107 GLN A C 1
ATOM 823 O O . GLN A 1 107 ? 4.374 3.992 -10.740 1.00 88.88 107 GLN A O 1
ATOM 828 N N . PRO A 1 108 ? 2.629 3.295 -11.998 1.00 91.94 108 PRO A N 1
ATOM 829 C CA . PRO A 1 108 ? 3.467 2.563 -12.922 1.00 91.94 108 PRO A CA 1
ATOM 830 C C . PRO A 1 108 ? 4.369 3.534 -13.679 1.00 91.94 108 PRO A C 1
ATOM 832 O O . PRO A 1 108 ? 3.967 4.640 -14.033 1.00 91.94 108 PRO A O 1
ATOM 835 N N . LEU A 1 109 ? 5.601 3.112 -13.931 1.00 89.88 109 LEU A N 1
ATOM 836 C CA . LEU A 1 109 ? 6.525 3.888 -14.730 1.00 89.88 109 LEU A CA 1
ATOM 837 C C . LEU A 1 109 ? 6.080 3.883 -16.193 1.00 89.88 109 LEU A C 1
ATOM 839 O O . LEU A 1 109 ? 5.590 2.873 -16.706 1.00 89.88 109 LEU A O 1
ATOM 843 N N . GLU A 1 110 ? 6.259 5.019 -16.857 1.00 83.75 110 GLU A N 1
ATOM 844 C CA . GLU A 1 110 ? 5.806 5.244 -18.226 1.00 83.75 110 GLU A CA 1
ATOM 845 C C . GLU A 1 110 ? 6.976 5.581 -19.156 1.00 83.75 110 GLU A C 1
ATOM 847 O O . GLU A 1 110 ? 7.890 6.327 -18.791 1.00 83.75 110 GLU A O 1
ATOM 852 N N . GLY A 1 111 ? 6.912 5.050 -20.381 1.00 77.69 111 GLY A N 1
ATOM 853 C CA . GLY A 1 111 ? 7.713 5.490 -21.521 1.00 77.69 111 GLY A CA 1
ATOM 854 C C . GLY A 1 111 ? 9.225 5.510 -21.283 1.00 77.69 111 GLY A C 1
ATOM 855 O O . GLY A 1 111 ? 9.815 4.567 -20.753 1.00 77.69 111 GLY A O 1
ATOM 856 N N . ASP A 1 112 ? 9.861 6.607 -21.701 1.00 74.31 112 ASP A N 1
ATOM 857 C CA . ASP A 1 112 ? 11.319 6.769 -21.706 1.00 74.31 112 ASP A CA 1
ATOM 858 C C . ASP A 1 112 ? 11.942 6.833 -20.300 1.00 74.31 112 ASP A C 1
ATOM 860 O O . ASP A 1 112 ? 13.155 6.675 -20.168 1.00 74.31 112 ASP A O 1
ATOM 864 N N . HIS A 1 113 ? 11.151 7.000 -19.231 1.00 79.12 113 HIS A N 1
ATOM 865 C CA . HIS A 1 113 ? 11.687 6.947 -17.867 1.00 79.12 113 HIS A CA 1
ATOM 866 C C . HIS A 1 113 ? 12.275 5.572 -17.528 1.00 79.12 113 HIS A C 1
ATOM 868 O O . HIS A 1 113 ? 13.229 5.500 -16.755 1.00 79.12 113 HIS A O 1
ATOM 874 N N . LEU A 1 114 ? 11.773 4.497 -18.146 1.00 77.06 114 LEU A N 1
ATOM 875 C CA . LEU A 1 114 ? 12.357 3.159 -18.024 1.00 77.06 114 LEU A CA 1
ATOM 876 C C . LEU A 1 114 ? 13.799 3.130 -18.540 1.00 77.06 114 LEU A C 1
ATOM 878 O O . LEU A 1 114 ? 14.647 2.478 -17.950 1.00 77.06 114 LEU A O 1
ATOM 882 N N . LEU A 1 115 ? 14.112 3.891 -19.590 1.00 75.12 115 LEU A N 1
ATOM 883 C CA . LEU A 1 115 ? 15.456 3.942 -20.173 1.00 75.12 115 LEU A CA 1
ATOM 884 C C . LEU A 1 115 ? 16.464 4.694 -19.293 1.00 75.12 115 LEU A C 1
ATOM 886 O O . LEU A 1 115 ? 17.666 4.541 -19.490 1.00 75.12 115 LEU A O 1
ATOM 890 N N . ALA A 1 116 ? 15.991 5.506 -18.344 1.00 75.31 116 ALA A N 1
ATOM 891 C CA . ALA A 1 116 ? 16.827 6.326 -17.469 1.00 75.31 116 ALA A CA 1
ATOM 892 C C . ALA A 1 116 ? 17.175 5.649 -16.132 1.00 75.31 116 ALA A C 1
ATOM 894 O O . ALA A 1 116 ? 17.983 6.176 -15.369 1.00 75.31 116 ALA A O 1
ATOM 895 N N . ILE A 1 117 ? 16.564 4.500 -15.827 1.00 75.81 117 ILE A N 1
ATOM 896 C CA . ILE A 1 117 ? 16.859 3.742 -14.605 1.00 75.81 117 ILE A CA 1
ATOM 897 C C . ILE A 1 117 ? 18.313 3.236 -14.584 1.00 75.81 117 ILE A C 1
ATOM 899 O O . ILE A 1 117 ? 18.980 3.420 -13.561 1.00 75.81 117 ILE A O 1
ATOM 903 N N . PRO A 1 118 ? 18.858 2.634 -15.664 1.00 65.19 118 PRO A N 1
ATOM 904 C CA . PRO A 1 118 ? 20.250 2.214 -15.694 1.00 65.19 118 PRO A CA 1
ATOM 905 C C . PRO A 1 118 ? 21.136 3.465 -15.716 1.00 65.19 118 PRO A C 1
ATOM 907 O O . PRO A 1 118 ? 21.147 4.212 -16.691 1.00 65.19 118 PRO A O 1
ATOM 910 N N . GLY A 1 119 ? 21.872 3.706 -14.630 1.00 60.81 119 GLY A N 1
ATOM 911 C CA . GLY A 1 119 ? 22.800 4.839 -14.513 1.00 60.81 119 GLY A CA 1
ATOM 912 C C . GLY A 1 119 ? 22.417 5.898 -13.480 1.00 60.81 119 GLY A C 1
ATOM 913 O O . GLY A 1 119 ? 23.217 6.801 -13.235 1.00 60.81 119 GLY A O 1
ATOM 914 N N . LYS A 1 120 ? 21.259 5.782 -12.818 1.00 65.19 120 LYS A N 1
ATOM 915 C CA . LYS A 1 120 ? 20.923 6.650 -11.684 1.00 65.19 120 LYS A CA 1
ATOM 916 C C . LYS A 1 120 ? 21.683 6.206 -10.429 1.00 65.19 120 LYS A C 1
ATOM 918 O O . LYS A 1 120 ? 21.347 5.204 -9.804 1.00 65.19 120 LYS A O 1
ATOM 923 N N . ASP A 1 121 ? 22.738 6.943 -10.090 1.00 71.62 121 ASP A N 1
ATOM 924 C CA . ASP A 1 121 ? 23.466 6.869 -8.812 1.00 71.62 121 ASP A CA 1
ATOM 925 C C . ASP A 1 121 ? 23.981 5.469 -8.409 1.00 71.62 121 ASP A C 1
ATOM 927 O O . ASP A 1 121 ? 24.161 5.194 -7.224 1.00 71.62 121 ASP A O 1
ATOM 931 N N . TRP A 1 122 ? 24.204 4.567 -9.377 1.00 75.38 122 TRP A N 1
ATOM 932 C CA . TRP A 1 122 ? 24.623 3.166 -9.163 1.00 75.38 122 TRP A CA 1
ATOM 933 C C . TRP A 1 122 ? 23.721 2.352 -8.221 1.00 75.38 122 TRP A C 1
ATOM 935 O O . TRP A 1 122 ? 24.104 1.266 -7.788 1.00 75.38 122 TRP A O 1
ATOM 945 N N . THR A 1 123 ? 22.521 2.846 -7.910 1.00 81.56 123 THR A N 1
ATOM 946 C CA . THR A 1 123 ? 21.596 2.148 -7.017 1.00 81.56 123 THR A CA 1
ATOM 947 C C . THR A 1 123 ? 20.912 1.029 -7.801 1.00 81.56 123 THR A C 1
ATOM 949 O O . THR A 1 123 ? 20.334 1.306 -8.856 1.00 81.56 123 THR A O 1
ATOM 952 N N . PRO A 1 124 ? 20.953 -0.228 -7.329 1.00 85.75 124 PRO A N 1
ATOM 953 C CA . PRO A 1 124 ? 20.182 -1.304 -7.932 1.00 85.75 124 PRO A CA 1
ATOM 954 C C . PRO A 1 124 ? 18.697 -0.946 -8.040 1.00 85.75 124 PRO A C 1
ATOM 956 O O . PRO A 1 124 ? 18.122 -0.336 -7.135 1.00 85.75 124 PRO A O 1
ATOM 959 N N . ALA A 1 125 ? 18.075 -1.362 -9.142 1.00 86.31 125 ALA A N 1
ATOM 960 C CA . ALA A 1 125 ? 16.652 -1.176 -9.380 1.00 86.31 125 ALA A CA 1
ATOM 961 C C . ALA A 1 125 ? 15.969 -2.515 -9.681 1.00 86.31 125 ALA A C 1
ATOM 963 O O . ALA A 1 125 ? 16.431 -3.277 -10.530 1.00 86.31 125 ALA A O 1
ATOM 964 N N . ALA A 1 126 ? 14.852 -2.780 -9.008 1.00 87.88 126 ALA A N 1
ATOM 965 C CA . ALA A 1 126 ? 13.941 -3.872 -9.315 1.00 87.88 126 ALA A CA 1
ATOM 966 C C . ALA A 1 126 ? 12.772 -3.341 -10.156 1.00 87.88 126 ALA A C 1
ATOM 968 O O . ALA A 1 126 ? 12.071 -2.418 -9.736 1.00 87.88 126 ALA A O 1
ATOM 969 N N . LEU A 1 127 ? 12.560 -3.933 -11.332 1.00 88.44 127 LEU A N 1
ATOM 970 C CA . LEU A 1 127 ? 11.399 -3.670 -12.182 1.00 88.44 127 LEU A CA 1
ATOM 971 C C . LEU A 1 127 ? 10.371 -4.779 -11.973 1.00 88.44 127 LEU A C 1
ATOM 973 O O . LEU A 1 127 ? 10.683 -5.954 -12.155 1.00 88.44 127 LEU A O 1
ATOM 977 N N . ILE A 1 128 ? 9.154 -4.403 -11.599 1.00 91.19 128 ILE A N 1
ATOM 978 C CA . ILE A 1 128 ? 8.050 -5.333 -11.380 1.00 91.19 128 ILE A CA 1
ATOM 979 C C . ILE A 1 128 ? 7.044 -5.141 -12.506 1.00 91.19 128 ILE A C 1
ATOM 981 O O . ILE A 1 128 ? 6.331 -4.138 -12.537 1.00 91.19 128 ILE A O 1
ATOM 985 N N . PHE A 1 129 ? 7.001 -6.108 -13.418 1.00 90.69 129 PHE A N 1
ATOM 986 C CA . PHE A 1 129 ? 6.019 -6.156 -14.494 1.00 90.69 129 PHE A CA 1
ATOM 987 C C . PHE A 1 129 ? 4.739 -6.806 -13.979 1.00 90.69 129 PHE A C 1
ATOM 989 O O . PHE A 1 129 ? 4.768 -7.940 -13.502 1.00 90.69 129 PHE A O 1
ATOM 996 N N . GLU A 1 130 ? 3.626 -6.085 -14.052 1.00 94.12 130 GLU A N 1
ATOM 997 C CA . GLU A 1 130 ? 2.324 -6.585 -13.617 1.00 94.12 130 GLU A CA 1
ATOM 998 C C . GLU A 1 130 ? 1.172 -5.901 -14.356 1.00 94.12 130 GLU A C 1
ATOM 1000 O O . GLU A 1 130 ? 1.332 -4.799 -14.882 1.00 94.12 130 GLU A O 1
ATOM 1005 N N . ASP A 1 131 ? -0.004 -6.525 -14.349 1.00 94.56 131 ASP A N 1
ATOM 1006 C CA . ASP A 1 131 ? -1.217 -5.926 -14.905 1.00 94.56 131 ASP A CA 1
ATOM 1007 C C . ASP A 1 131 ? -1.747 -4.767 -14.037 1.00 94.56 131 ASP A C 1
ATOM 1009 O O . ASP A 1 131 ? -1.334 -4.545 -12.889 1.00 94.56 131 ASP A O 1
ATOM 1013 N N . GLN A 1 132 ? -2.664 -3.973 -14.596 1.00 92.00 132 GLN A N 1
ATOM 1014 C CA . GLN A 1 132 ? -3.160 -2.751 -13.955 1.00 92.00 132 GLN A CA 1
ATOM 1015 C C . GLN A 1 132 ? -3.884 -3.032 -12.628 1.00 92.00 132 GLN A C 1
ATOM 1017 O O . GLN A 1 132 ? -3.731 -2.277 -11.663 1.00 92.00 132 GLN A O 1
ATOM 1022 N N . ASP A 1 133 ? -4.629 -4.125 -12.590 1.00 93.38 133 ASP A N 1
ATOM 1023 C CA . ASP A 1 133 ? -5.425 -4.650 -11.487 1.00 93.38 133 ASP A CA 1
ATOM 1024 C C . ASP A 1 133 ? -4.625 -5.538 -10.520 1.00 93.38 133 ASP A C 1
ATOM 1026 O O . ASP A 1 133 ? -5.037 -5.707 -9.373 1.00 93.38 133 ASP A O 1
ATOM 1030 N N . SER A 1 134 ? -3.432 -6.007 -10.903 1.00 95.06 134 SER A N 1
ATOM 1031 C CA . SER A 1 134 ? -2.525 -6.708 -9.984 1.00 95.06 134 SER A CA 1
ATOM 1032 C C . SER A 1 134 ? -2.020 -5.785 -8.872 1.00 95.06 134 SER A C 1
ATOM 1034 O O . SER A 1 134 ? -1.725 -4.609 -9.104 1.00 95.06 134 SER A O 1
ATOM 1036 N N . PHE A 1 135 ? -1.900 -6.331 -7.657 1.00 94.75 135 PHE A N 1
ATOM 1037 C CA . PHE A 1 135 ? -1.357 -5.660 -6.468 1.00 94.75 135 PHE A CA 1
ATOM 1038 C C . PHE A 1 135 ? 0.062 -6.101 -6.097 1.00 94.75 135 PHE A C 1
ATOM 1040 O O . PHE A 1 135 ? 0.626 -5.551 -5.150 1.00 94.75 135 PHE A O 1
ATOM 1047 N N . VAL A 1 136 ? 0.641 -7.074 -6.803 1.00 94.06 136 VAL A N 1
ATOM 1048 C CA . VAL A 1 136 ? 1.942 -7.681 -6.476 1.00 94.06 136 VAL A CA 1
ATOM 1049 C C . VAL A 1 136 ? 3.041 -6.626 -6.352 1.00 94.06 136 VAL A C 1
ATOM 1051 O O . VAL A 1 136 ? 3.739 -6.584 -5.340 1.00 94.06 136 VAL A O 1
ATOM 1054 N N . GLY A 1 137 ? 3.155 -5.723 -7.325 1.00 93.69 137 GLY A N 1
ATOM 1055 C CA . GLY A 1 137 ? 4.164 -4.669 -7.322 1.00 93.69 137 GLY A CA 1
ATOM 1056 C C . GLY A 1 137 ? 3.970 -3.675 -6.189 1.00 93.69 137 GLY A C 1
ATOM 1057 O O . GLY A 1 137 ? 4.930 -3.331 -5.505 1.00 93.69 137 GLY A O 1
ATOM 1058 N N . ARG A 1 138 ? 2.727 -3.275 -5.907 1.00 93.94 138 ARG A N 1
ATOM 1059 C CA . ARG A 1 138 ? 2.419 -2.355 -4.798 1.00 93.94 138 ARG A CA 1
ATOM 1060 C C . ARG A 1 138 ? 2.667 -2.985 -3.422 1.00 93.94 138 ARG A C 1
ATOM 1062 O O . ARG A 1 138 ? 3.163 -2.294 -2.536 1.00 93.94 138 ARG A O 1
ATOM 1069 N N . LYS A 1 139 ? 2.363 -4.279 -3.250 1.00 92.88 139 LYS A N 1
ATOM 1070 C CA . LYS A 1 139 ? 2.673 -5.044 -2.026 1.00 92.88 139 LYS A CA 1
ATOM 1071 C C . LYS A 1 139 ? 4.191 -5.130 -1.827 1.00 92.88 139 LYS A C 1
ATOM 1073 O O . LYS A 1 139 ? 4.686 -4.693 -0.794 1.00 92.88 139 LYS A O 1
ATOM 1078 N N . LEU A 1 140 ? 4.932 -5.546 -2.858 1.00 92.25 140 LEU A N 1
ATOM 1079 C CA . LEU A 1 140 ? 6.398 -5.623 -2.820 1.00 92.25 140 LEU A CA 1
ATOM 1080 C C . LEU A 1 140 ? 7.056 -4.265 -2.550 1.00 92.25 140 LEU A C 1
ATOM 1082 O O . LEU A 1 140 ? 7.985 -4.181 -1.756 1.00 92.25 140 LEU A O 1
ATOM 1086 N N . MET A 1 141 ? 6.562 -3.187 -3.162 1.00 91.44 141 MET A N 1
ATOM 1087 C CA . MET A 1 141 ? 7.048 -1.831 -2.888 1.00 91.44 141 MET A CA 1
ATOM 1088 C C . MET A 1 141 ? 6.932 -1.455 -1.409 1.00 91.44 141 MET A C 1
ATOM 1090 O O . MET A 1 141 ? 7.823 -0.786 -0.896 1.00 91.44 141 MET A O 1
ATOM 1094 N N . LEU A 1 142 ? 5.853 -1.867 -0.735 1.00 90.56 142 LEU A N 1
ATOM 1095 C CA . LEU A 1 142 ? 5.661 -1.644 0.698 1.00 90.56 142 LEU A CA 1
ATOM 1096 C C . LEU A 1 142 ? 6.519 -2.587 1.556 1.00 90.56 142 LEU A C 1
ATOM 1098 O O . LEU A 1 142 ? 7.099 -2.151 2.546 1.00 90.56 142 LEU A O 1
ATOM 1102 N N . ASP A 1 143 ? 6.624 -3.863 1.184 1.00 89.81 143 ASP A N 1
ATOM 1103 C CA . ASP A 1 143 ? 7.419 -4.851 1.926 1.00 89.81 143 ASP A CA 1
ATOM 1104 C C . ASP A 1 143 ? 8.919 -4.513 1.911 1.00 89.81 143 ASP A C 1
ATOM 1106 O O . ASP A 1 143 ? 9.628 -4.767 2.885 1.00 89.81 143 ASP A O 1
ATOM 1110 N N . LEU A 1 144 ? 9.400 -3.900 0.826 1.00 89.12 144 LEU A N 1
ATOM 1111 C CA . LEU A 1 144 ? 10.810 -3.571 0.615 1.00 89.12 144 LEU A CA 1
ATOM 1112 C C . LEU A 1 144 ? 11.182 -2.136 1.032 1.00 89.12 144 LEU A C 1
ATOM 1114 O O . LEU A 1 144 ? 12.307 -1.712 0.779 1.00 89.12 144 LEU A O 1
ATOM 1118 N N . LEU A 1 145 ? 10.296 -1.385 1.702 1.00 86.12 145 LEU A N 1
ATOM 1119 C CA . LEU A 1 145 ? 10.554 0.015 2.090 1.00 86.12 145 LEU A CA 1
ATOM 1120 C C . LEU A 1 145 ? 11.792 0.219 2.965 1.00 86.12 145 LEU A C 1
ATOM 1122 O O . LEU A 1 145 ? 12.425 1.277 2.914 1.00 86.12 145 LEU A O 1
ATOM 1126 N N . ASP A 1 146 ? 12.132 -0.773 3.783 1.00 84.94 146 ASP A N 1
ATOM 1127 C CA . ASP A 1 146 ? 13.296 -0.702 4.664 1.00 84.94 146 ASP A CA 1
ATOM 1128 C C . ASP A 1 146 ? 14.620 -0.971 3.918 1.00 84.94 146 ASP A C 1
ATOM 1130 O O . ASP A 1 146 ? 15.700 -0.654 4.432 1.00 84.94 146 ASP A O 1
ATOM 1134 N N . LEU A 1 147 ? 14.562 -1.474 2.676 1.00 86.44 147 LEU A N 1
ATOM 1135 C CA . LEU A 1 147 ? 15.725 -1.689 1.812 1.00 86.44 147 LEU A CA 1
ATOM 1136 C C . LEU A 1 147 ? 16.121 -0.397 1.092 1.00 86.44 147 LEU A C 1
ATOM 1138 O O . LEU A 1 147 ? 15.879 -0.204 -0.095 1.00 86.44 147 LEU A O 1
ATOM 1142 N N . ARG A 1 148 ? 16.802 0.491 1.819 1.00 77.56 148 ARG A N 1
ATOM 1143 C CA . ARG A 1 148 ? 17.223 1.814 1.314 1.00 77.56 148 ARG A CA 1
ATOM 1144 C C . ARG A 1 148 ? 18.204 1.782 0.135 1.00 77.56 148 ARG A C 1
ATOM 1146 O O . ARG A 1 148 ? 18.410 2.813 -0.494 1.00 77.56 148 ARG A O 1
ATOM 1153 N N . GLU A 1 149 ? 18.813 0.633 -0.140 1.00 85.50 149 GLU A N 1
ATOM 1154 C CA . GLU A 1 149 ? 19.785 0.438 -1.225 1.00 85.50 149 GLU A CA 1
ATOM 1155 C C . GLU A 1 149 ? 19.149 -0.120 -2.509 1.00 85.50 149 GLU A C 1
ATOM 1157 O O . GLU A 1 149 ? 19.859 -0.372 -3.476 1.00 85.50 149 GLU A O 1
ATOM 1162 N N . LEU A 1 150 ? 17.826 -0.316 -2.539 1.00 86.50 150 LEU A N 1
ATOM 1163 C CA . LEU A 1 150 ? 17.106 -0.839 -3.696 1.00 86.50 150 LEU A CA 1
ATOM 1164 C C . LEU A 1 150 ? 15.985 0.120 -4.097 1.00 86.50 150 LEU A C 1
ATOM 1166 O O . LEU A 1 150 ? 15.097 0.426 -3.304 1.00 86.50 150 LEU A O 1
ATOM 1170 N N . GLN A 1 151 ? 15.992 0.561 -5.352 1.00 85.31 151 GLN A N 1
ATOM 1171 C CA . GLN A 1 151 ? 14.848 1.256 -5.938 1.00 85.31 151 GLN A CA 1
ATOM 1172 C C . GLN A 1 151 ? 13.886 0.223 -6.525 1.00 85.31 151 GLN A C 1
ATOM 1174 O O . GLN A 1 151 ? 14.305 -0.711 -7.201 1.00 85.31 151 GLN A O 1
ATOM 1179 N N . VAL A 1 152 ? 12.589 0.372 -6.275 1.00 88.88 152 VAL A N 1
ATOM 1180 C CA . VAL A 1 152 ? 11.568 -0.555 -6.777 1.00 88.88 152 VAL A CA 1
ATOM 1181 C C . VAL A 1 152 ? 10.601 0.226 -7.651 1.00 88.88 152 VAL A C 1
ATOM 1183 O O . VAL A 1 152 ? 10.074 1.252 -7.225 1.00 88.88 152 VAL A O 1
ATOM 1186 N N . TYR A 1 153 ? 10.369 -0.262 -8.867 1.00 89.75 153 TYR A N 1
ATOM 1187 C CA . TYR A 1 153 ? 9.488 0.360 -9.848 1.00 89.75 153 TYR A CA 1
ATOM 1188 C C . TYR A 1 153 ? 8.452 -0.634 -10.344 1.00 89.75 153 TYR A C 1
ATOM 1190 O O . TYR A 1 153 ? 8.775 -1.760 -10.715 1.00 89.75 153 TYR A O 1
ATOM 1198 N N . ARG A 1 154 ? 7.201 -0.185 -10.394 1.00 92.81 154 ARG A N 1
ATOM 1199 C CA . ARG A 1 154 ? 6.108 -0.903 -11.043 1.00 92.81 154 ARG A CA 1
ATOM 1200 C C . ARG A 1 154 ? 6.077 -0.548 -12.526 1.00 92.81 154 ARG A C 1
ATOM 1202 O O . ARG A 1 154 ? 6.238 0.619 -12.866 1.00 92.81 154 ARG A O 1
ATOM 1209 N N . VAL A 1 155 ? 5.821 -1.518 -13.396 1.00 92.00 155 VAL A N 1
ATOM 1210 C CA . VAL A 1 155 ? 5.738 -1.329 -14.849 1.00 92.00 155 VAL A CA 1
ATOM 1211 C 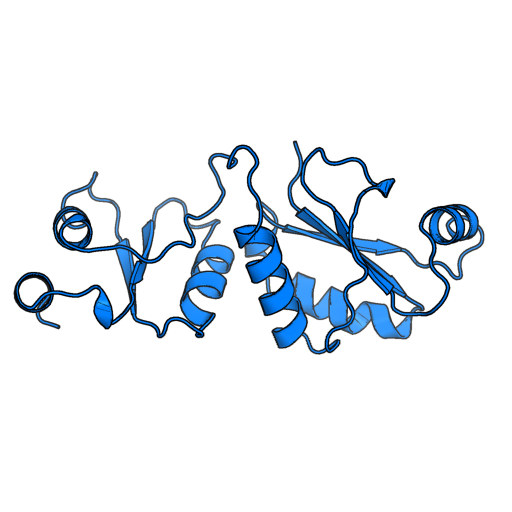C . VAL A 1 155 ? 4.536 -2.098 -15.385 1.00 92.00 155 VAL A C 1
ATOM 1213 O O . VAL A 1 155 ? 4.399 -3.290 -15.121 1.00 92.00 155 VAL A O 1
ATOM 1216 N N . LEU A 1 156 ? 3.665 -1.428 -16.142 1.00 92.62 156 LEU A N 1
ATOM 1217 C CA . LEU A 1 156 ? 2.613 -2.124 -16.886 1.00 92.62 156 LEU A CA 1
ATOM 1218 C C . LEU A 1 156 ? 3.173 -2.600 -18.228 1.00 92.62 156 LEU A C 1
ATOM 1220 O O . LEU A 1 156 ? 3.891 -1.825 -18.864 1.00 92.62 156 LEU A O 1
ATOM 1224 N N . PRO A 1 157 ? 2.807 -3.797 -18.720 1.00 88.75 157 PRO A N 1
ATOM 1225 C CA . PRO A 1 157 ? 3.196 -4.249 -20.056 1.00 88.75 157 PRO A CA 1
ATOM 1226 C C . PRO A 1 157 ? 2.855 -3.235 -21.158 1.00 88.75 157 PRO A C 1
ATOM 1228 O O . PRO A 1 157 ? 3.651 -3.016 -22.065 1.00 88.75 157 PRO A O 1
ATOM 1231 N N . SER A 1 158 ? 1.720 -2.537 -21.034 1.00 87.81 158 SER A N 1
ATOM 1232 C CA . SER A 1 158 ? 1.291 -1.480 -21.962 1.00 87.81 158 SER A CA 1
ATOM 1233 C C . SER A 1 158 ? 2.214 -0.258 -22.009 1.00 87.81 158 SER A C 1
ATOM 1235 O O . SER A 1 158 ? 2.143 0.520 -22.956 1.00 87.81 158 SER A O 1
ATOM 1237 N N . ASN A 1 159 ? 3.058 -0.063 -20.994 1.00 84.62 159 ASN A N 1
ATOM 1238 C CA . ASN A 1 159 ? 3.949 1.092 -20.880 1.00 84.62 159 ASN A CA 1
ATOM 1239 C C . ASN A 1 159 ? 5.335 0.828 -21.482 1.00 84.62 159 ASN A C 1
ATOM 1241 O O . ASN A 1 159 ? 6.167 1.738 -21.536 1.00 84.62 159 ASN A O 1
ATOM 1245 N N . VAL A 1 160 ? 5.600 -0.409 -21.908 1.00 84.19 160 VAL A N 1
ATOM 1246 C CA . VAL A 1 160 ? 6.895 -0.839 -22.427 1.00 84.19 160 VAL A CA 1
ATOM 1247 C C . VAL A 1 160 ? 6.893 -0.695 -23.945 1.00 84.19 160 VAL A C 1
ATOM 1249 O O . VAL A 1 160 ? 6.141 -1.366 -24.643 1.00 84.19 160 VAL A O 1
ATOM 1252 N N . SER A 1 161 ? 7.747 0.183 -24.470 1.00 82.00 161 SER A N 1
ATOM 1253 C CA . SER A 1 161 ? 7.972 0.273 -25.916 1.00 82.00 161 SER A CA 1
ATOM 1254 C C . SER A 1 161 ? 8.976 -0.782 -26.387 1.00 82.00 161 SER A C 1
ATOM 1256 O O . SER A 1 161 ? 9.821 -1.232 -25.610 1.00 82.00 161 SER A O 1
ATOM 1258 N N . ASP A 1 162 ? 8.971 -1.102 -27.685 1.00 79.94 162 ASP A N 1
ATOM 1259 C CA . ASP A 1 162 ? 9.961 -2.001 -28.310 1.00 79.94 162 ASP A CA 1
ATOM 1260 C C . ASP A 1 162 ? 11.409 -1.584 -28.002 1.00 79.94 162 ASP A C 1
ATOM 1262 O O . ASP A 1 162 ? 12.305 -2.413 -27.837 1.00 79.94 162 ASP A O 1
ATOM 1266 N N . ARG A 1 163 ? 11.640 -0.273 -27.868 1.00 77.00 163 ARG A N 1
ATOM 1267 C CA . ARG A 1 163 ? 12.940 0.296 -27.501 1.00 77.00 163 ARG A CA 1
ATOM 1268 C C . ARG A 1 163 ? 13.370 -0.104 -26.089 1.00 77.00 163 ARG A C 1
ATOM 1270 O O . ARG A 1 163 ? 14.552 -0.354 -25.867 1.00 77.00 163 ARG A O 1
ATOM 1277 N N . VAL A 1 164 ? 12.432 -0.152 -25.143 1.00 76.62 164 VAL A N 1
ATOM 1278 C CA . VAL A 1 164 ? 12.697 -0.593 -23.767 1.00 76.62 164 VAL A CA 1
ATOM 1279 C C . VAL A 1 164 ? 12.968 -2.096 -23.740 1.00 76.62 164 VAL A C 1
ATOM 1281 O O . VAL A 1 164 ? 13.964 -2.495 -23.142 1.00 76.62 164 VAL A O 1
ATOM 1284 N N . LEU A 1 165 ? 12.163 -2.907 -24.437 1.00 75.31 165 LEU A N 1
ATOM 1285 C CA . LEU A 1 165 ? 12.384 -4.359 -24.546 1.00 75.31 165 LEU A CA 1
ATOM 1286 C C . LEU A 1 165 ? 13.787 -4.672 -25.075 1.00 75.31 165 LEU A C 1
ATOM 1288 O O . LEU A 1 165 ? 14.534 -5.427 -24.457 1.00 75.31 165 LEU A O 1
ATOM 1292 N N . TYR A 1 166 ? 14.198 -3.997 -26.153 1.00 75.88 166 TYR A N 1
ATOM 1293 C CA . TYR A 1 166 ? 15.533 -4.158 -26.724 1.00 75.88 166 TYR A CA 1
ATOM 1294 C C . TYR A 1 166 ? 16.655 -3.776 -25.745 1.00 75.88 166 TYR A C 1
ATOM 1296 O O . TYR A 1 166 ? 17.648 -4.492 -25.628 1.00 75.88 166 TYR A O 1
ATOM 1304 N N . ASN A 1 167 ? 16.507 -2.655 -25.029 1.00 74.94 167 ASN A N 1
ATOM 1305 C CA . ASN A 1 167 ? 17.527 -2.170 -24.096 1.00 74.94 167 ASN A CA 1
ATOM 1306 C C . ASN A 1 167 ? 17.700 -3.087 -22.874 1.00 74.94 167 ASN A C 1
ATOM 1308 O O . ASN A 1 167 ? 18.801 -3.198 -22.340 1.00 74.94 167 ASN A O 1
ATOM 1312 N N . TYR A 1 168 ? 16.619 -3.735 -22.442 1.00 71.56 168 TYR A N 1
ATOM 1313 C CA . TYR A 1 168 ? 16.607 -4.624 -21.281 1.00 71.56 168 TYR A CA 1
ATOM 1314 C C . TYR A 1 168 ? 16.694 -6.114 -21.623 1.00 71.56 168 TYR A C 1
ATOM 1316 O O . TYR A 1 168 ? 16.782 -6.923 -20.704 1.00 71.56 168 TYR A O 1
ATOM 1324 N N . GLN A 1 169 ? 16.714 -6.472 -22.911 1.00 71.25 169 GLN A N 1
ATOM 1325 C CA . GLN A 1 169 ? 16.728 -7.860 -23.392 1.00 71.25 169 GLN A CA 1
ATOM 1326 C C . GLN A 1 169 ? 15.568 -8.703 -22.826 1.00 71.25 169 GLN A C 1
ATOM 1328 O O . GLN A 1 169 ? 15.753 -9.879 -22.509 1.00 71.25 169 GLN A O 1
ATOM 1333 N N . LEU A 1 170 ? 14.397 -8.074 -22.670 1.00 60.28 170 LEU A N 1
ATOM 1334 C CA . LEU A 1 170 ? 13.154 -8.697 -22.200 1.00 60.28 170 LEU A CA 1
ATOM 1335 C C . LEU A 1 170 ? 12.332 -9.265 -23.359 1.00 60.28 170 LEU A C 1
ATOM 1337 O O .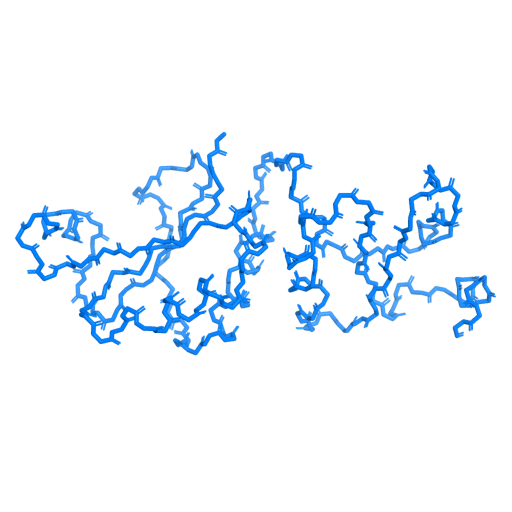 LEU A 1 170 ? 12.373 -8.664 -24.458 1.00 60.28 170 LEU A O 1
#

Mean predicted aligned error: 8.39 Å

Foldseek 3Di:
DQAKEKEWAAADVLVVLLVVLCVVAVLLRRHYHYYYDDCVDPVCVVVCVVQPPPDPGWIFIDGDVDDSNPSPDTDPDDSHSVGVVVVSLVVSVPDPDDDDPLDADPDADAECVLVVPPPPVPQAEAEAEDAPPDCVQVSVSSSCSVVPSYHYHYHYPVRDDPVSCVVVVD

Secondary structure (DSSP, 8-state):
---EEEEEE--GGGHHHHHHHHHH-GGGTTTEEEEEE-TTSTTTHHHHHHTT--SSSEEEEE-TTS-GGG---EE-S--SHHHHHHHHHHHHHT--SPPPTT----SPB-GGGGGGSTTSTT--EEEEE--SS--HHHHHHHHTTT-TT-EEEEE-GGG--HHHHHHHT-

Nearest PDB structures (foldseek):
  5d96-assembly1_D  TM=7.941E-01  e=2.037E-12  Mus musculus
  5d96-assembly2_A  TM=8.238E-01  e=1.669E-11  Mus musculus
  5d93-assembly2_D  TM=7.902E-01  e=1.566E-11  Mus musculus
  4ij3-assembly1_A  TM=8.324E-01  e=8.755E-11  Homo sapiens
  3t59-assembly4_D  TM=7.917E-01  e=8.149E-10  Mus musculus

InterPro domains:
  IPR036249 Thioredoxin-like superfamily [SSF52833] (20-91)
  IPR039798 Sulfhydryl oxidase [PTHR22897] (27-158)

Solvent-accessible surface area (backbone atoms only — not comparable to full-atom values): 10183 Å² total; per-residue (Å²): 125,65,47,36,32,38,37,39,38,27,57,80,83,61,49,54,59,56,50,47,46,54,69,76,43,64,38,30,55,86,57,36,38,80,48,77,44,54,48,84,43,83,90,36,34,62,58,35,50,78,71,68,59,85,60,74,71,38,34,38,52,33,57,58,86,50,61,76,90,61,38,79,52,71,60,82,70,65,85,50,62,67,54,45,52,51,53,50,54,52,56,60,70,71,56,85,68,88,77,57,97,83,58,75,75,79,64,58,54,54,55,71,60,65,70,54,54,77,76,49,87,81,49,51,70,48,78,34,79,44,60,93,86,57,54,66,48,57,50,48,48,36,55,44,56,77,45,83,70,52,48,71,44,33,30,36,72,90,35,60,48,74,68,51,33,64,75,67,73,103

Sequence (170 aa):
SPPLLSLSLSPPPLSLSLLSLSHSNPGWSPVVKLGVIDCSAKQSYSTCTDYGVHGYPTMRFFQPGGDPKSATDNYHGSREVEDVQEAIINRLQSWEGPFAAKWPHFQPLEGDHLLAIPGKDWTPAALIFEDQDSFVGRKLMLDLLDLRELQVYRVLPSNVSDRVLYNYQL

pLDDT: mean 78.31, std 11.97, range [33.19, 95.06]

Radius of gyration: 18.93 Å; Cα contacts (8 Å, |Δi|>4): 221; chains: 1; bounding box: 47×29×58 Å

Organism: Geodia barretti (NCBI:txid519541)